Protein AF-A0A821QHQ9-F1 (afdb_monomer_lite)

Secondary structure (DSSP, 8-state):
----SHHHHHHHHHHHHHHHHHHHTT-HHHHHHHHHHHHHHHHHH-SS--HHHHHHHHHHHHHHHHTT-HHHHHHHHHHHHHT-SSSS-HHHHHHHHHHHHHHHHTT-HHHHHHHHHHT-

Structure (mmCIF, N/CA/C/O backbone):
data_AF-A0A821QHQ9-F1
#
_entry.id   AF-A0A821QHQ9-F1
#
loop_
_atom_site.group_PDB
_atom_site.id
_atom_site.type_symbol
_atom_site.label_atom_id
_atom_site.label_alt_id
_atom_site.label_comp_id
_atom_site.label_asym_id
_atom_site.label_entity_id
_atom_site.label_seq_id
_atom_site.pdbx_PDB_ins_code
_atom_site.Cartn_x
_atom_site.Cartn_y
_atom_site.Cartn_z
_atom_site.occupancy
_atom_site.B_iso_or_equiv
_atom_site.auth_seq_id
_atom_site.auth_comp_id
_atom_site.auth_asym_id
_atom_site.auth_atom_id
_atom_site.pdbx_PDB_model_num
ATOM 1 N N . MET A 1 1 ? 29.972 -4.777 -22.520 1.00 44.91 1 MET A N 1
ATOM 2 C CA . MET A 1 1 ? 28.832 -5.684 -22.772 1.00 44.91 1 MET A CA 1
ATOM 3 C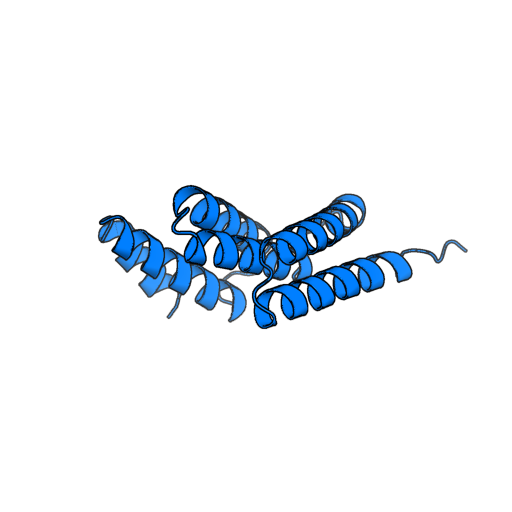 C . MET A 1 1 ? 28.404 -6.272 -21.444 1.00 44.91 1 MET A C 1
ATOM 5 O O . MET A 1 1 ? 29.236 -6.928 -20.844 1.00 44.91 1 MET A O 1
ATOM 9 N N . LEU A 1 2 ? 27.182 -5.968 -20.994 1.00 45.00 2 LEU A N 1
ATOM 10 C CA . LEU A 1 2 ? 26.355 -6.719 -20.030 1.00 45.00 2 LEU A CA 1
ATOM 11 C C . LEU A 1 2 ? 25.004 -5.975 -19.945 1.00 45.00 2 LEU A C 1
ATOM 13 O O . LEU A 1 2 ? 24.697 -5.277 -18.986 1.00 45.00 2 LEU A O 1
ATOM 17 N N . THR A 1 3 ? 24.232 -6.018 -21.028 1.00 43.66 3 THR A N 1
ATOM 18 C CA . THR A 1 3 ? 22.846 -5.537 -21.051 1.00 43.66 3 THR A CA 1
ATOM 19 C C . THR A 1 3 ? 21.933 -6.720 -20.779 1.00 43.66 3 THR A C 1
ATOM 21 O O . THR A 1 3 ? 21.680 -7.474 -21.707 1.00 43.66 3 THR A O 1
ATOM 24 N N . LEU A 1 4 ? 21.473 -6.876 -19.535 1.00 53.53 4 LEU A N 1
ATOM 25 C CA . LEU A 1 4 ? 20.199 -7.522 -19.177 1.00 53.53 4 LEU A CA 1
ATOM 26 C C . LEU A 1 4 ? 19.761 -7.102 -17.750 1.00 53.53 4 LEU A C 1
ATOM 28 O O . LEU A 1 4 ? 20.077 -7.787 -16.782 1.00 53.53 4 LEU A O 1
ATOM 32 N N . PRO A 1 5 ? 19.098 -5.933 -17.598 1.00 53.78 5 PRO A N 1
ATOM 33 C CA . PRO A 1 5 ? 18.251 -5.664 -16.420 1.00 53.78 5 PRO A CA 1
ATOM 34 C C . PRO A 1 5 ? 16.828 -5.147 -16.743 1.00 53.78 5 PRO A C 1
ATOM 36 O O . PRO A 1 5 ? 16.015 -5.004 -15.837 1.00 53.78 5 PRO A O 1
ATOM 39 N N . LYS A 1 6 ? 16.499 -4.819 -18.003 1.00 51.97 6 LYS A N 1
ATOM 40 C CA . LYS A 1 6 ? 15.223 -4.150 -18.348 1.00 51.97 6 LYS A CA 1
ATOM 41 C C . LYS A 1 6 ? 14.012 -5.089 -18.356 1.00 51.97 6 LYS A C 1
ATOM 43 O O . LYS A 1 6 ? 12.963 -4.716 -17.837 1.00 51.97 6 LYS A O 1
ATOM 48 N N . ASP A 1 7 ? 14.184 -6.314 -18.850 1.00 60.09 7 ASP A N 1
ATOM 49 C CA . ASP A 1 7 ? 13.077 -7.261 -19.059 1.00 60.09 7 ASP A CA 1
ATOM 50 C C . ASP A 1 7 ? 12.383 -7.667 -17.752 1.00 60.09 7 ASP A C 1
ATOM 52 O O . ASP A 1 7 ? 11.186 -7.945 -17.721 1.00 60.09 7 ASP A O 1
ATOM 56 N N . HIS A 1 8 ? 13.112 -7.643 -16.636 1.00 74.75 8 HIS A N 1
ATOM 57 C CA . HIS A 1 8 ? 12.565 -8.011 -15.338 1.00 74.75 8 HIS A CA 1
ATOM 58 C C . HIS A 1 8 ? 11.767 -6.879 -14.676 1.00 74.75 8 HIS A C 1
ATOM 60 O O . HIS A 1 8 ? 10.731 -7.146 -14.071 1.00 74.75 8 HIS A O 1
ATOM 66 N N . ILE A 1 9 ? 12.164 -5.611 -14.829 1.00 84.44 9 ILE A N 1
ATOM 67 C CA . ILE A 1 9 ? 11.346 -4.492 -14.329 1.00 84.44 9 ILE A CA 1
ATOM 68 C C . ILE A 1 9 ? 10.045 -4.374 -15.121 1.00 84.44 9 ILE A C 1
ATOM 70 O O . ILE A 1 9 ? 8.989 -4.124 -14.538 1.00 84.44 9 ILE A O 1
ATOM 74 N N . ASP A 1 10 ? 10.088 -4.603 -16.431 1.00 88.38 10 ASP A N 1
ATOM 75 C CA . ASP A 1 10 ? 8.873 -4.633 -17.244 1.00 88.38 10 ASP A CA 1
ATOM 76 C C . ASP A 1 10 ? 7.989 -5.848 -16.904 1.00 88.38 10 ASP A C 1
ATOM 78 O O . ASP A 1 10 ? 6.760 -5.725 -16.868 1.00 88.38 10 ASP A O 1
ATOM 82 N N . LEU A 1 11 ? 8.582 -6.980 -16.505 1.00 90.19 11 LEU A N 1
ATOM 83 C CA . LEU A 1 11 ? 7.843 -8.103 -15.921 1.00 90.19 11 LEU A CA 1
ATOM 84 C C . LEU A 1 11 ? 7.171 -7.727 -14.587 1.00 90.19 11 LEU A C 1
ATOM 86 O O . LEU A 1 11 ? 5.999 -8.044 -14.388 1.00 90.19 11 LEU A O 1
ATOM 90 N N . ALA A 1 12 ? 7.852 -7.002 -13.695 1.00 92.06 12 ALA A N 1
ATOM 91 C CA . ALA A 1 12 ? 7.250 -6.525 -12.448 1.00 92.06 12 ALA A CA 1
ATOM 92 C C . ALA A 1 12 ? 6.082 -5.558 -12.697 1.00 92.06 12 ALA A C 1
ATOM 94 O O . ALA A 1 12 ? 5.030 -5.678 -12.065 1.00 92.06 12 ALA A O 1
ATOM 95 N N . LYS A 1 13 ? 6.221 -4.636 -13.661 1.00 92.94 13 LYS A N 1
ATOM 96 C CA . LYS A 1 13 ? 5.115 -3.764 -14.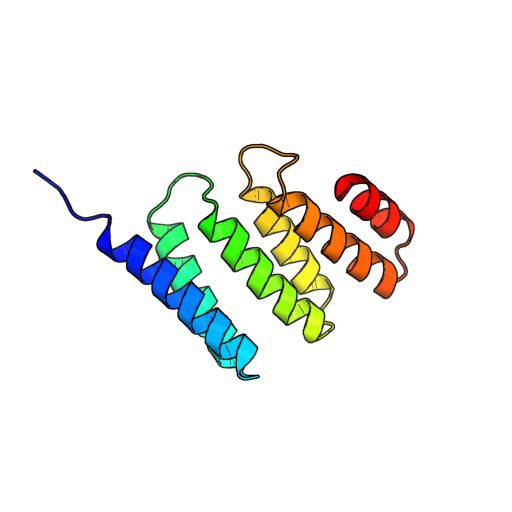096 1.00 92.94 13 LYS A CA 1
ATOM 97 C C . LYS A 1 13 ? 3.946 -4.575 -14.649 1.00 92.94 13 LYS A C 1
ATOM 99 O O . LYS A 1 13 ? 2.798 -4.251 -14.359 1.00 92.94 13 LYS A O 1
ATOM 104 N N . THR A 1 14 ? 4.237 -5.633 -15.404 1.00 95.19 14 THR A N 1
ATOM 105 C CA . THR A 1 14 ? 3.220 -6.538 -15.952 1.00 95.19 14 THR A CA 1
ATOM 106 C C . THR A 1 14 ? 2.458 -7.238 -14.831 1.00 95.19 14 THR A C 1
ATOM 108 O O . THR A 1 14 ? 1.230 -7.206 -14.823 1.00 95.19 14 THR A O 1
ATOM 111 N N . TYR A 1 15 ? 3.153 -7.786 -13.832 1.00 96.69 15 TYR A N 1
ATOM 112 C CA . TYR A 1 15 ? 2.503 -8.372 -12.658 1.00 96.69 15 TYR A CA 1
ATOM 113 C C . TYR A 1 15 ? 1.674 -7.352 -11.870 1.00 96.69 15 TYR A C 1
ATOM 115 O O . TYR A 1 15 ? 0.542 -7.657 -11.500 1.00 96.69 15 TYR A O 1
ATOM 123 N N . ASN A 1 16 ? 2.178 -6.130 -11.672 1.00 95.81 16 ASN A N 1
ATOM 124 C CA . ASN A 1 16 ? 1.413 -5.054 -11.037 1.00 95.81 16 ASN A CA 1
ATOM 125 C C . ASN A 1 16 ? 0.126 -4.723 -11.818 1.00 95.81 16 ASN A C 1
ATOM 127 O O . ASN A 1 16 ? -0.934 -4.582 -11.215 1.00 95.81 16 ASN A O 1
ATOM 131 N N . ALA A 1 17 ? 0.196 -4.640 -13.150 1.00 97.38 17 ALA A N 1
ATOM 132 C CA . ALA A 1 17 ? -0.973 -4.380 -13.990 1.00 97.38 17 ALA A CA 1
ATOM 133 C C . ALA A 1 17 ? -1.992 -5.533 -13.941 1.00 97.38 17 ALA A C 1
ATOM 135 O O . ALA A 1 17 ? -3.188 -5.294 -13.788 1.00 97.38 17 ALA A O 1
ATOM 136 N N . ILE A 1 18 ? -1.524 -6.785 -14.002 1.00 97.88 18 ILE A N 1
ATOM 137 C CA . ILE A 1 18 ? -2.371 -7.979 -13.848 1.00 97.88 18 ILE A CA 1
ATOM 138 C C . ILE A 1 18 ? -3.060 -7.980 -12.479 1.00 97.88 18 ILE A C 1
ATOM 140 O O . ILE A 1 18 ? -4.248 -8.285 -12.386 1.00 97.88 18 ILE A O 1
ATOM 144 N N . ALA A 1 19 ? -2.337 -7.624 -11.417 1.00 97.62 19 ALA A N 1
ATOM 145 C CA . ALA A 1 19 ? -2.895 -7.537 -10.076 1.00 97.62 19 ALA A CA 1
ATOM 146 C C . ALA A 1 19 ? -4.019 -6.494 -9.986 1.00 97.62 19 ALA A C 1
ATOM 148 O O . ALA A 1 19 ? -5.074 -6.798 -9.436 1.00 97.62 19 ALA A O 1
ATOM 149 N N . THR A 1 20 ? -3.837 -5.312 -10.586 1.00 96.31 20 THR A N 1
ATOM 150 C CA . THR A 1 20 ? -4.889 -4.285 -10.662 1.00 96.31 20 THR A CA 1
ATOM 151 C C . THR A 1 20 ? -6.128 -4.797 -11.400 1.00 96.31 20 THR A C 1
ATOM 153 O O . THR A 1 20 ? -7.232 -4.658 -10.889 1.00 96.31 20 THR A O 1
ATOM 156 N N . ILE A 1 21 ? -5.963 -5.502 -12.524 1.00 98.00 21 ILE A N 1
ATOM 157 C CA . ILE A 1 21 ? -7.092 -6.127 -13.240 1.00 98.00 21 ILE A CA 1
ATOM 158 C C . ILE A 1 21 ? -7.812 -7.162 -12.355 1.00 98.00 21 ILE A C 1
ATOM 160 O O . ILE A 1 21 ? -9.039 -7.289 -12.395 1.00 98.00 21 ILE A O 1
ATOM 164 N N . TYR A 1 22 ? -7.075 -7.914 -11.532 1.00 98.31 22 TYR A N 1
ATOM 165 C CA . TYR A 1 22 ? -7.688 -8.828 -10.570 1.00 98.31 22 TYR A CA 1
ATOM 166 C C . TYR A 1 22 ? -8.471 -8.103 -9.472 1.00 98.31 22 TYR A C 1
ATOM 168 O O . TYR A 1 22 ? -9.517 -8.608 -9.073 1.00 98.31 22 TYR A O 1
ATOM 176 N N . ILE A 1 23 ? -8.032 -6.926 -9.021 1.00 95.81 23 ILE A N 1
ATOM 177 C CA . ILE A 1 23 ? -8.829 -6.078 -8.119 1.00 95.81 23 ILE A CA 1
ATOM 178 C C . ILE A 1 23 ? -10.120 -5.629 -8.792 1.00 95.81 23 ILE A C 1
ATOM 180 O O . ILE A 1 23 ? -11.195 -5.865 -8.241 1.00 95.81 23 ILE A O 1
ATOM 184 N N . ASP A 1 24 ? -10.028 -5.087 -10.004 1.00 95.19 24 ASP A N 1
ATOM 185 C CA . ASP A 1 24 ? -11.186 -4.576 -10.747 1.00 95.19 24 ASP A CA 1
ATOM 186 C C . ASP A 1 24 ? -12.214 -5.678 -11.064 1.00 95.19 24 ASP A C 1
ATOM 188 O O . ASP A 1 24 ? -13.408 -5.416 -11.201 1.00 95.19 24 ASP A O 1
ATOM 192 N N . SER A 1 25 ? -11.765 -6.935 -11.140 1.00 96.25 25 SER A N 1
ATOM 193 C CA . SER A 1 25 ? -12.614 -8.120 -11.332 1.00 96.25 25 SER A CA 1
ATOM 19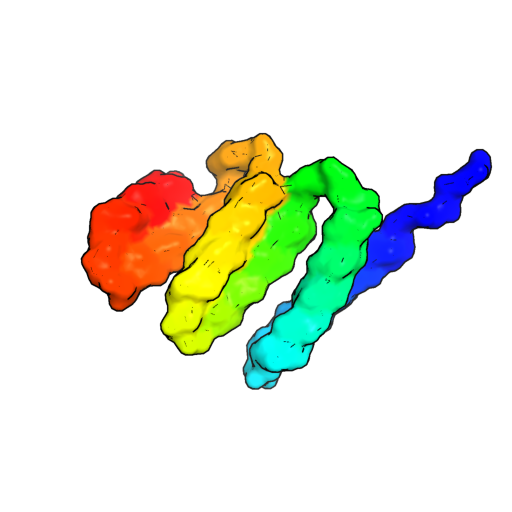4 C C . SER A 1 25 ? -13.042 -8.814 -10.031 1.00 96.25 25 SER A C 1
ATOM 196 O O . SER A 1 25 ? -13.631 -9.896 -10.079 1.00 96.25 25 SER A O 1
ATOM 198 N N . GLY A 1 26 ? -12.773 -8.218 -8.865 1.00 95.06 26 GLY A N 1
ATOM 199 C CA . GLY A 1 26 ? -13.220 -8.731 -7.567 1.00 95.06 26 GLY A CA 1
ATOM 200 C C . GLY A 1 26 ? -12.454 -9.960 -7.069 1.00 95.06 26 GLY A C 1
ATOM 201 O O . GLY A 1 26 ? -12.999 -10.764 -6.312 1.00 95.06 26 GLY A O 1
ATOM 202 N N . ASN A 1 27 ? -11.195 -10.135 -7.481 1.00 97.31 27 ASN A N 1
ATOM 203 C CA . ASN A 1 27 ? -10.330 -11.244 -7.076 1.00 97.31 27 ASN A CA 1
ATOM 204 C C . ASN A 1 27 ? -9.089 -10.770 -6.283 1.00 97.31 27 ASN A C 1
ATOM 206 O O . ASN A 1 27 ? -7.958 -10.832 -6.780 1.00 97.31 27 ASN A O 1
ATOM 210 N N . PRO A 1 28 ? -9.263 -10.333 -5.020 1.00 95.25 28 PRO A N 1
ATOM 211 C CA . PRO A 1 28 ? -8.173 -9.794 -4.203 1.00 95.25 28 PRO A CA 1
ATOM 212 C C . PRO A 1 28 ? -7.087 -10.824 -3.863 1.00 95.25 28 PRO A C 1
ATOM 214 O O . PRO A 1 28 ? -5.935 -10.449 -3.649 1.00 95.25 28 PRO A O 1
ATOM 217 N N . VAL A 1 29 ? -7.417 -12.121 -3.851 1.00 96.75 29 VAL A N 1
ATOM 218 C CA . VAL A 1 29 ? -6.444 -13.200 -3.609 1.00 96.75 29 VAL A CA 1
ATOM 219 C C . VAL A 1 29 ? -5.432 -13.267 -4.751 1.00 96.75 29 VAL A C 1
ATOM 221 O O . VAL A 1 29 ? -4.232 -13.130 -4.515 1.00 96.75 29 VAL A O 1
ATOM 224 N N . LYS A 1 30 ? -5.903 -13.377 -6.001 1.00 97.56 30 LYS A N 1
ATOM 225 C CA . LYS A 1 30 ? -5.011 -13.379 -7.170 1.00 97.56 30 LYS A CA 1
ATOM 226 C C . LYS A 1 30 ? -4.276 -12.054 -7.335 1.00 97.56 30 LYS A C 1
ATOM 228 O O . LYS A 1 30 ? -3.134 -12.045 -7.793 1.00 97.56 30 LYS A O 1
ATOM 233 N N . ALA A 1 31 ? -4.898 -10.936 -6.961 1.00 97.69 31 ALA A N 1
ATOM 234 C CA . ALA A 1 31 ? -4.219 -9.648 -6.963 1.00 97.69 31 ALA A CA 1
ATOM 235 C C . ALA A 1 31 ? -3.006 -9.646 -6.020 1.00 97.69 31 ALA A C 1
ATOM 237 O O . ALA A 1 31 ? -1.908 -9.305 -6.456 1.00 97.69 31 ALA A O 1
ATOM 238 N N . LYS A 1 32 ? -3.170 -10.101 -4.768 1.00 97.06 32 LYS A N 1
ATOM 239 C CA . LYS A 1 32 ? -2.069 -10.215 -3.795 1.00 97.06 32 LYS A CA 1
ATOM 240 C C . LYS A 1 32 ? -0.928 -11.090 -4.313 1.00 97.06 32 LYS A C 1
ATOM 242 O O . LYS A 1 32 ? 0.210 -10.638 -4.290 1.00 97.06 32 LYS A O 1
ATOM 247 N N . GLU A 1 33 ? -1.225 -12.265 -4.870 1.00 97.12 33 GLU A N 1
ATOM 248 C CA . GLU A 1 33 ? -0.202 -13.156 -5.448 1.00 97.12 33 GLU A CA 1
ATOM 249 C C . GLU A 1 33 ? 0.622 -12.470 -6.553 1.00 97.12 33 GLU A C 1
ATOM 251 O O . GLU A 1 33 ? 1.836 -12.653 -6.652 1.00 97.12 33 GLU A O 1
ATOM 256 N N . ASN A 1 34 ? -0.026 -11.676 -7.411 1.00 97.88 34 ASN A N 1
ATOM 257 C CA . ASN A 1 34 ? 0.665 -10.958 -8.483 1.00 97.88 34 ASN A CA 1
ATOM 258 C C . ASN A 1 34 ? 1.442 -9.744 -7.951 1.00 97.88 34 ASN A C 1
ATOM 260 O O . ASN A 1 34 ? 2.562 -9.501 -8.401 1.00 97.88 34 ASN A O 1
ATOM 264 N N . TYR A 1 35 ? 0.914 -9.021 -6.961 1.00 97.62 35 TYR A N 1
ATOM 265 C CA . TYR A 1 35 ? 1.669 -7.966 -6.287 1.00 97.62 35 TYR A CA 1
ATOM 266 C C . TYR A 1 35 ? 2.903 -8.513 -5.553 1.00 97.62 35 TYR A C 1
ATOM 268 O O . TYR A 1 35 ? 3.959 -7.891 -5.620 1.00 97.62 35 TYR A O 1
ATOM 276 N N . GLU A 1 36 ? 2.819 -9.682 -4.915 1.00 95.38 36 GLU A N 1
ATOM 277 C CA . GLU A 1 36 ? 3.961 -10.340 -4.261 1.00 95.38 36 GLU A CA 1
ATOM 278 C C . GLU A 1 36 ? 5.061 -10.708 -5.263 1.00 95.38 36 GLU A C 1
ATOM 280 O O . GLU A 1 36 ? 6.227 -10.387 -5.031 1.00 95.38 36 GLU A O 1
ATOM 285 N N . LYS A 1 37 ? 4.697 -11.270 -6.425 1.00 94.25 37 LYS A N 1
ATOM 286 C CA . LYS A 1 37 ? 5.649 -11.520 -7.524 1.00 94.25 37 LYS A CA 1
ATOM 287 C C . LYS A 1 37 ? 6.309 -10.233 -8.017 1.00 94.25 37 LYS A C 1
ATOM 289 O O . LYS A 1 37 ? 7.513 -10.209 -8.265 1.00 94.25 37 LYS A O 1
ATOM 294 N N . ALA A 1 38 ? 5.537 -9.154 -8.159 1.00 93.88 38 ALA A N 1
ATOM 295 C CA . ALA A 1 38 ? 6.079 -7.856 -8.549 1.00 93.88 38 ALA A CA 1
ATOM 296 C C . ALA A 1 38 ? 7.055 -7.311 -7.489 1.00 93.88 38 ALA A C 1
ATOM 298 O O . ALA A 1 38 ? 8.138 -6.853 -7.850 1.00 93.88 38 ALA A O 1
ATOM 299 N N . LEU A 1 39 ? 6.710 -7.402 -6.197 1.00 93.19 39 LEU A N 1
ATOM 300 C CA . LEU A 1 39 ? 7.585 -6.990 -5.093 1.00 93.19 39 LEU A CA 1
ATOM 301 C C . LEU A 1 39 ? 8.901 -7.760 -5.093 1.00 93.19 39 LEU A C 1
ATOM 303 O O . LEU A 1 39 ? 9.954 -7.136 -5.000 1.00 93.19 39 LEU A O 1
ATOM 307 N N . GLU A 1 40 ? 8.847 -9.086 -5.213 1.00 91.56 40 GLU A N 1
ATOM 308 C CA . GLU A 1 40 ? 10.037 -9.939 -5.211 1.00 91.56 40 GLU A CA 1
ATOM 309 C C . GLU A 1 40 ? 11.029 -9.515 -6.300 1.00 91.56 40 GLU A C 1
ATOM 311 O O . GLU A 1 40 ? 12.221 -9.349 -6.037 1.00 91.56 40 GLU A O 1
ATOM 316 N N . ILE A 1 41 ? 10.535 -9.264 -7.515 1.00 89.25 41 ILE A N 1
ATOM 317 C CA . ILE A 1 41 ? 11.384 -8.835 -8.629 1.00 89.25 41 ILE A CA 1
ATOM 318 C C . ILE A 1 41 ? 12.021 -7.474 -8.341 1.00 89.25 41 ILE A C 1
ATOM 320 O O . ILE A 1 41 ? 13.224 -7.304 -8.543 1.00 89.25 41 ILE A O 1
ATOM 324 N N . VAL A 1 42 ? 11.232 -6.502 -7.879 1.00 89.38 42 VAL A N 1
ATOM 325 C CA . VAL A 1 42 ? 11.725 -5.133 -7.685 1.00 89.38 42 VAL A CA 1
ATOM 326 C C . VAL A 1 42 ? 12.721 -5.064 -6.526 1.00 89.38 42 VAL A C 1
ATOM 328 O O . VAL A 1 42 ? 13.778 -4.450 -6.679 1.00 89.38 42 VAL A O 1
ATOM 331 N N . LEU A 1 43 ? 12.441 -5.745 -5.409 1.00 88.38 43 LEU A N 1
ATOM 332 C CA . LEU A 1 43 ? 13.324 -5.791 -4.236 1.00 88.38 43 LEU A CA 1
ATOM 333 C C . LEU A 1 43 ? 14.669 -6.466 -4.533 1.00 88.38 43 LEU A C 1
ATOM 335 O O . LEU A 1 43 ? 15.692 -6.050 -3.996 1.00 88.38 43 LEU A O 1
ATOM 339 N N . ASN A 1 44 ? 14.690 -7.476 -5.406 1.00 85.00 44 ASN A N 1
ATOM 340 C CA . ASN A 1 44 ? 15.921 -8.186 -5.758 1.00 85.00 44 ASN A CA 1
ATOM 341 C C . ASN A 1 44 ? 16.824 -7.414 -6.735 1.00 85.00 44 ASN A C 1
ATOM 343 O O . ASN A 1 44 ? 17.987 -7.780 -6.904 1.00 85.00 44 ASN A O 1
ATOM 347 N N . GLN A 1 45 ? 16.308 -6.385 -7.412 1.00 78.38 45 GLN A N 1
ATOM 348 C CA . GLN A 1 45 ? 17.002 -5.765 -8.548 1.00 78.38 45 GLN A CA 1
ATOM 349 C C . GLN A 1 45 ? 17.291 -4.283 -8.381 1.00 78.38 45 GLN A C 1
ATOM 351 O O . GLN A 1 45 ? 18.234 -3.781 -8.999 1.00 78.38 45 GLN A O 1
ATOM 356 N N . ILE A 1 46 ? 16.505 -3.571 -7.575 1.00 69.00 46 ILE A N 1
ATOM 357 C CA . ILE A 1 46 ? 16.681 -2.135 -7.398 1.00 69.00 46 ILE A CA 1
ATOM 358 C C . ILE A 1 46 ? 17.243 -1.873 -5.996 1.00 69.00 46 ILE A C 1
ATOM 360 O O . ILE A 1 46 ? 16.511 -1.964 -5.017 1.00 69.00 46 ILE A O 1
ATOM 364 N N . PRO A 1 47 ? 18.532 -1.500 -5.867 1.00 63.84 47 PRO A N 1
ATOM 365 C CA . PRO A 1 47 ? 19.151 -1.227 -4.567 1.00 63.84 47 PRO A CA 1
ATOM 366 C C . PRO A 1 47 ? 18.728 0.126 -3.966 1.00 63.84 47 PRO A C 1
ATOM 368 O O . PRO A 1 47 ? 19.278 0.549 -2.952 1.00 63.84 47 PRO A O 1
ATOM 371 N N . ARG A 1 48 ? 17.812 0.852 -4.618 1.00 69.62 48 ARG A N 1
ATOM 372 C CA . ARG A 1 48 ? 17.335 2.181 -4.221 1.00 69.62 48 ARG A CA 1
ATOM 373 C C . ARG A 1 48 ? 15.814 2.215 -4.222 1.00 69.62 48 ARG A C 1
ATOM 375 O O . ARG A 1 48 ? 15.173 1.431 -4.919 1.00 69.62 48 ARG A O 1
ATOM 382 N N . LYS A 1 49 ? 15.273 3.169 -3.470 1.00 76.31 49 LYS A N 1
ATOM 383 C CA . LYS A 1 49 ? 13.849 3.489 -3.441 1.00 76.31 49 LYS A CA 1
ATOM 384 C C . LYS A 1 49 ? 13.303 3.664 -4.860 1.00 76.31 49 LYS A C 1
ATOM 386 O O . LYS A 1 49 ? 13.956 4.266 -5.715 1.00 76.31 49 LYS A O 1
ATOM 391 N N . HIS A 1 50 ? 12.121 3.117 -5.128 1.00 79.25 50 HIS A N 1
ATOM 392 C CA . HIS A 1 50 ? 11.548 3.125 -6.474 1.00 79.25 50 HIS A CA 1
ATOM 393 C C . HIS A 1 50 ? 10.031 3.308 -6.446 1.00 79.25 50 HIS A C 1
ATOM 395 O O . HIS A 1 50 ? 9.325 2.594 -5.739 1.00 79.25 50 HIS A O 1
ATOM 401 N N . LEU A 1 51 ? 9.505 4.186 -7.309 1.00 85.12 51 LEU A N 1
ATOM 402 C CA . LEU A 1 51 ? 8.069 4.515 -7.383 1.00 85.12 51 LEU A CA 1
ATOM 403 C C . LEU A 1 51 ? 7.158 3.292 -7.598 1.00 85.12 51 LEU A C 1
ATOM 405 O O . LEU A 1 51 ? 6.001 3.276 -7.174 1.00 85.12 51 LEU A O 1
ATOM 409 N N . LEU A 1 52 ? 7.677 2.247 -8.250 1.00 89.25 52 LEU A N 1
ATOM 410 C CA . LEU A 1 52 ? 6.957 0.980 -8.405 1.00 89.25 52 LEU A CA 1
ATOM 411 C C . LEU A 1 52 ? 6.724 0.276 -7.057 1.00 89.25 52 LEU A C 1
ATOM 413 O O . LEU A 1 52 ? 5.636 -0.250 -6.857 1.00 89.25 52 LEU A O 1
ATOM 417 N N . LEU A 1 53 ? 7.681 0.312 -6.117 1.00 91.75 53 LEU A N 1
ATOM 418 C CA . LEU A 1 53 ? 7.484 -0.241 -4.770 1.00 91.75 53 LEU A CA 1
ATOM 419 C C . LEU A 1 53 ? 6.412 0.542 -4.010 1.00 91.75 53 LEU A C 1
ATOM 421 O O . LEU A 1 53 ? 5.511 -0.074 -3.445 1.00 91.75 53 LEU A O 1
ATOM 425 N N . THR A 1 54 ? 6.445 1.880 -4.073 1.00 92.38 54 THR A N 1
ATOM 426 C CA . THR A 1 54 ? 5.388 2.737 -3.507 1.00 92.38 54 THR A CA 1
ATOM 427 C C . THR A 1 54 ? 4.012 2.329 -4.030 1.00 92.38 54 THR A C 1
ATOM 429 O O . THR A 1 54 ? 3.087 2.123 -3.247 1.00 92.38 54 THR A O 1
ATOM 432 N N . THR A 1 55 ? 3.888 2.149 -5.349 1.00 92.69 55 THR A N 1
ATOM 433 C CA . THR A 1 55 ? 2.624 1.770 -6.000 1.00 92.69 55 THR A CA 1
ATOM 434 C C . THR A 1 55 ? 2.142 0.395 -5.541 1.00 92.69 55 THR A C 1
ATOM 436 O O . THR A 1 55 ? 0.983 0.246 -5.156 1.00 92.69 55 THR A O 1
ATOM 439 N N . ILE A 1 56 ? 3.026 -0.607 -5.538 1.00 95.38 56 ILE A N 1
ATOM 440 C CA . ILE A 1 56 ? 2.652 -1.971 -5.157 1.00 95.38 56 ILE A CA 1
ATOM 441 C C . ILE A 1 56 ? 2.257 -2.033 -3.676 1.00 95.38 56 ILE A C 1
ATOM 443 O O . ILE A 1 56 ? 1.213 -2.597 -3.345 1.00 95.38 56 ILE A O 1
ATOM 447 N N . TYR A 1 57 ? 3.037 -1.423 -2.779 1.00 97.12 57 TYR A N 1
ATOM 448 C CA . TYR A 1 57 ? 2.707 -1.392 -1.354 1.00 97.12 57 TYR A CA 1
ATOM 449 C C . TYR A 1 57 ? 1.396 -0.655 -1.073 1.00 97.12 57 TYR A C 1
ATOM 451 O O . TYR A 1 57 ? 0.593 -1.149 -0.282 1.00 97.12 57 TYR A O 1
ATOM 459 N N . ASN A 1 58 ?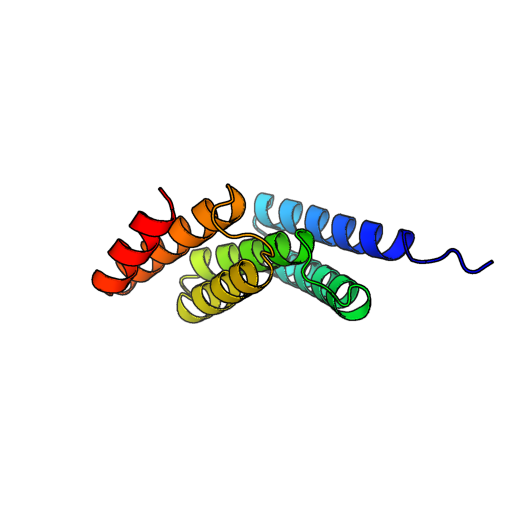 1.145 0.473 -1.745 1.00 96.25 58 ASN A N 1
ATOM 460 C CA . ASN A 1 58 ? -0.121 1.198 -1.643 1.00 96.25 58 ASN A CA 1
ATOM 461 C C . ASN A 1 58 ? -1.311 0.323 -2.067 1.00 96.25 58 ASN A C 1
ATOM 463 O O . ASN A 1 58 ? -2.317 0.258 -1.365 1.00 96.25 58 ASN A O 1
ATOM 467 N N . ASN A 1 59 ? -1.182 -0.412 -3.172 1.00 96.62 59 ASN A N 1
ATOM 468 C CA . ASN A 1 59 ? -2.259 -1.277 -3.647 1.00 96.62 59 ASN A CA 1
ATOM 469 C C . ASN A 1 59 ? -2.506 -2.462 -2.708 1.00 96.62 59 ASN A C 1
ATOM 471 O O . ASN A 1 59 ? -3.654 -2.761 -2.396 1.00 96.62 59 ASN A O 1
ATOM 475 N N . ILE A 1 60 ? -1.454 -3.100 -2.186 1.00 98.00 60 ILE A N 1
ATOM 476 C CA . ILE A 1 60 ? -1.605 -4.145 -1.162 1.00 98.00 60 ILE A CA 1
ATOM 477 C C . ILE A 1 60 ? -2.296 -3.582 0.091 1.00 98.00 60 ILE A C 1
ATOM 479 O O . ILE A 1 60 ? -3.153 -4.249 0.675 1.00 98.00 60 ILE A O 1
ATOM 483 N N . ALA A 1 61 ? -1.946 -2.359 0.501 1.00 98.06 61 ALA A N 1
ATOM 484 C CA . ALA A 1 61 ? -2.570 -1.693 1.637 1.00 98.06 61 ALA A CA 1
ATOM 485 C C . ALA A 1 61 ? -4.067 -1.432 1.410 1.00 98.06 61 ALA A C 1
ATOM 487 O O . ALA A 1 61 ? -4.852 -1.709 2.318 1.00 98.06 61 ALA A O 1
ATOM 488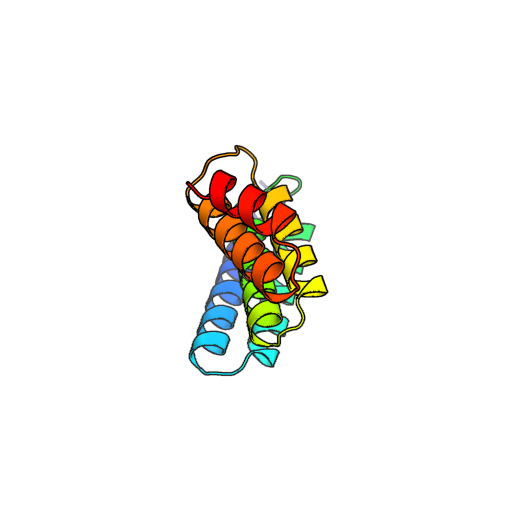 N N . ASN A 1 62 ? -4.465 -0.988 0.210 1.00 97.38 62 ASN A N 1
ATOM 489 C CA . ASN A 1 62 ? -5.875 -0.832 -0.173 1.00 97.38 62 ASN A CA 1
ATOM 490 C C . ASN A 1 62 ? -6.647 -2.148 0.005 1.00 97.38 62 ASN A C 1
ATOM 492 O O . ASN A 1 62 ? -7.701 -2.154 0.630 1.00 97.38 62 ASN A O 1
ATOM 496 N N . ILE A 1 63 ? -6.087 -3.285 -0.430 1.00 97.81 63 ILE A N 1
ATOM 497 C CA . ILE A 1 63 ? -6.762 -4.585 -0.262 1.00 97.81 63 ILE A CA 1
ATOM 498 C C . ILE A 1 63 ? -6.981 -4.905 1.220 1.00 97.81 63 ILE A C 1
ATOM 500 O O . ILE A 1 63 ? -8.050 -5.364 1.613 1.00 97.81 63 ILE A O 1
ATOM 504 N N . TYR A 1 64 ? -5.978 -4.668 2.069 1.00 98.38 64 TYR A N 1
ATOM 505 C CA . TYR A 1 64 ? -6.140 -4.888 3.508 1.00 98.38 64 TYR A CA 1
ATOM 506 C C . TYR A 1 64 ? -7.117 -3.902 4.153 1.00 98.38 64 TYR A C 1
ATOM 508 O O . TYR A 1 64 ? -7.793 -4.267 5.113 1.00 98.38 64 TYR A O 1
ATOM 516 N N . MET A 1 65 ? -7.202 -2.675 3.638 1.00 97.12 65 MET A N 1
ATOM 517 C CA . MET A 1 65 ? -8.179 -1.684 4.076 1.00 97.12 65 MET A CA 1
ATOM 518 C C . MET A 1 65 ? -9.606 -2.142 3.750 1.00 97.12 65 MET A C 1
ATOM 520 O O . MET A 1 65 ? -10.459 -2.095 4.637 1.00 97.12 65 MET A O 1
ATOM 524 N N . ASP A 1 66 ? -9.838 -2.656 2.541 1.00 95.88 66 ASP A N 1
ATOM 525 C CA . ASP A 1 66 ? -11.133 -3.200 2.105 1.00 95.88 66 ASP A CA 1
ATOM 526 C C . ASP A 1 66 ? -11.531 -4.461 2.890 1.00 95.88 66 ASP A C 1
ATOM 528 O O . ASP A 1 66 ? -12.705 -4.681 3.183 1.00 95.88 66 ASP A O 1
ATOM 532 N N . GLU A 1 67 ? -10.551 -5.265 3.310 1.00 96.69 67 GLU A N 1
ATOM 533 C CA . GLU A 1 67 ? -10.745 -6.413 4.208 1.00 96.69 67 GLU A CA 1
ATOM 534 C C . GLU A 1 67 ? -10.929 -6.015 5.689 1.00 96.69 67 GLU A C 1
ATOM 536 O O . GLU A 1 67 ? -11.002 -6.894 6.551 1.00 96.69 67 GLU A O 1
ATOM 541 N N . CYS A 1 68 ? -10.962 -4.717 6.018 1.00 97.12 68 CYS A N 1
ATOM 542 C CA . CYS A 1 68 ? -10.982 -4.190 7.391 1.00 97.12 68 CYS A CA 1
ATOM 543 C C . CYS A 1 68 ? -9.800 -4.663 8.267 1.00 97.12 68 CYS A C 1
ATOM 545 O O . CYS A 1 68 ? -9.863 -4.608 9.495 1.00 97.12 68 CYS A O 1
ATOM 547 N N . ARG A 1 69 ? -8.698 -5.114 7.656 1.00 98.44 69 ARG A N 1
ATOM 548 C CA . ARG A 1 69 ? -7.460 -5.535 8.334 1.00 98.44 69 ARG A CA 1
ATOM 549 C C . ARG A 1 69 ? -6.538 -4.332 8.503 1.00 98.44 69 ARG A C 1
ATOM 551 O O . ARG A 1 69 ? -5.466 -4.244 7.895 1.00 98.44 69 ARG A O 1
ATOM 558 N N . TYR A 1 70 ? -6.993 -3.386 9.315 1.00 98.06 70 TYR A N 1
ATOM 559 C CA . TYR A 1 70 ? -6.418 -2.049 9.430 1.00 98.06 70 TYR A CA 1
ATOM 560 C C . TYR A 1 70 ? -4.945 -2.037 9.848 1.00 98.06 70 TYR A C 1
ATOM 562 O O . TYR A 1 70 ? -4.171 -1.249 9.306 1.00 98.06 70 TYR A O 1
ATOM 570 N N . GLU A 1 71 ? -4.506 -2.938 10.726 1.00 98.00 71 GLU A N 1
ATOM 571 C CA . GLU A 1 71 ? -3.107 -3.003 11.169 1.00 98.00 71 GLU A CA 1
ATOM 572 C C . GLU A 1 71 ? -2.162 -3.355 10.012 1.00 98.00 71 GLU A C 1
ATOM 574 O O . GLU A 1 71 ? -1.061 -2.806 9.897 1.00 98.00 71 GLU A O 1
ATOM 579 N N . LEU A 1 72 ? -2.595 -4.253 9.123 1.00 98.25 72 LEU A N 1
ATOM 580 C CA . LEU A 1 72 ? -1.824 -4.615 7.936 1.00 98.25 72 LEU A CA 1
ATOM 581 C C . LEU A 1 72 ? -1.864 -3.514 6.886 1.00 98.25 72 LEU A C 1
ATOM 583 O O . LEU A 1 72 ? -0.822 -3.209 6.309 1.00 98.25 72 LEU A O 1
ATOM 587 N N . ALA A 1 73 ? -3.022 -2.889 6.678 1.00 98.44 73 ALA A N 1
ATOM 588 C CA . ALA A 1 73 ? -3.134 -1.747 5.782 1.00 98.44 73 ALA A CA 1
ATOM 589 C C . ALA A 1 73 ? -2.180 -0.616 6.208 1.00 98.44 73 ALA A C 1
ATOM 591 O O . ALA A 1 73 ? -1.359 -0.178 5.405 1.00 98.44 73 ALA A O 1
ATOM 592 N N . ILE A 1 74 ? -2.178 -0.234 7.494 1.00 98.50 74 ILE A N 1
ATOM 593 C CA . ILE A 1 74 ? -1.243 0.763 8.049 1.00 98.50 74 ILE A CA 1
ATOM 594 C C . ILE A 1 74 ? 0.211 0.352 7.804 1.00 98.50 74 ILE A C 1
ATOM 596 O O . ILE A 1 74 ? 1.019 1.173 7.366 1.00 98.50 74 ILE A O 1
ATOM 600 N N . LYS A 1 75 ? 0.564 -0.914 8.070 1.00 98.38 75 LYS A N 1
ATOM 601 C CA . LYS A 1 75 ? 1.927 -1.423 7.851 1.00 98.38 75 LYS A CA 1
ATOM 602 C C . LYS A 1 75 ? 2.372 -1.243 6.397 1.00 98.38 75 LYS A C 1
ATOM 604 O O . LYS A 1 75 ? 3.501 -0.815 6.161 1.00 98.38 75 LYS A O 1
ATOM 609 N N . TYR A 1 76 ? 1.514 -1.573 5.436 1.00 98.19 76 TYR A N 1
ATOM 610 C CA . TYR A 1 76 ? 1.843 -1.467 4.015 1.00 98.19 76 TYR A CA 1
ATOM 611 C C . TYR A 1 76 ? 1.831 -0.021 3.505 1.00 98.19 76 TYR A C 1
ATOM 613 O O . TYR A 1 76 ? 2.726 0.340 2.746 1.00 98.19 76 TYR A O 1
ATOM 621 N N . TYR A 1 77 ? 0.930 0.839 3.983 1.00 97.94 77 TYR A N 1
ATOM 622 C CA . TYR A 1 77 ? 0.987 2.273 3.679 1.00 97.94 77 TYR A CA 1
ATOM 623 C C . TYR A 1 77 ? 2.275 2.925 4.185 1.00 97.94 77 TYR A C 1
ATOM 625 O O . TYR A 1 77 ? 2.904 3.686 3.455 1.00 97.94 77 TYR A O 1
ATOM 633 N N . LYS A 1 78 ? 2.725 2.587 5.400 1.00 96.81 78 LYS A N 1
ATOM 634 C CA . LYS A 1 78 ? 4.009 3.085 5.920 1.00 96.81 78 LYS A CA 1
ATOM 635 C C . LYS A 1 78 ? 5.187 2.621 5.062 1.00 96.81 78 LYS A C 1
ATOM 637 O O . LYS A 1 78 ? 6.019 3.443 4.706 1.00 96.81 78 LYS A O 1
ATOM 642 N N . ARG A 1 79 ? 5.195 1.354 4.626 1.00 95.31 79 ARG A N 1
ATOM 643 C CA . ARG A 1 79 ? 6.190 0.867 3.652 1.00 95.31 79 ARG A CA 1
ATOM 644 C C . ARG A 1 79 ? 6.137 1.635 2.334 1.00 95.31 79 ARG A C 1
ATOM 646 O O . ARG A 1 79 ? 7.181 1.942 1.785 1.00 95.31 79 ARG A O 1
ATOM 653 N N . ALA A 1 80 ? 4.950 1.974 1.831 1.00 94.81 80 ALA A N 1
ATOM 654 C CA . ALA A 1 80 ? 4.826 2.772 0.613 1.00 94.81 80 ALA A CA 1
ATOM 655 C C . ALA A 1 80 ? 5.456 4.169 0.774 1.00 94.81 80 ALA A C 1
ATOM 657 O O . ALA A 1 80 ? 6.179 4.608 -0.121 1.00 94.81 80 ALA A O 1
ATOM 658 N N . LEU A 1 81 ? 5.234 4.830 1.918 1.00 93.88 81 LEU A N 1
ATOM 659 C CA . LEU A 1 81 ? 5.861 6.116 2.255 1.00 93.88 81 LEU A CA 1
ATOM 660 C C . LEU A 1 81 ? 7.385 6.003 2.388 1.00 93.88 81 LEU A C 1
ATOM 662 O O . LEU A 1 81 ? 8.105 6.890 1.931 1.00 93.88 81 LEU A O 1
ATOM 666 N N . ASP A 1 82 ? 7.886 4.906 2.958 1.00 92.25 82 ASP A N 1
ATOM 667 C CA . ASP A 1 82 ? 9.325 4.663 3.093 1.00 92.25 82 ASP A CA 1
ATOM 668 C C . ASP A 1 82 ? 10.027 4.541 1.733 1.00 92.25 82 ASP A C 1
ATOM 670 O O . ASP A 1 82 ? 11.219 4.815 1.648 1.00 92.25 82 ASP A O 1
ATOM 674 N N . GLU A 1 83 ? 9.310 4.215 0.658 1.00 90.69 83 GLU A N 1
ATOM 675 C CA . GLU A 1 83 ? 9.846 4.124 -0.709 1.00 90.69 83 GLU A CA 1
ATOM 676 C C . GLU A 1 83 ? 9.836 5.459 -1.468 1.00 90.69 83 GLU A C 1
ATOM 678 O O . GLU A 1 83 ? 10.310 5.543 -2.600 1.00 90.69 83 GLU A O 1
ATOM 683 N N . ILE A 1 84 ? 9.337 6.533 -0.855 1.00 87.50 84 ILE A N 1
ATOM 684 C CA . ILE A 1 84 ? 9.341 7.865 -1.458 1.00 87.50 84 ILE A CA 1
ATOM 685 C C . ILE A 1 84 ? 10.685 8.547 -1.152 1.00 87.50 84 ILE A C 1
ATOM 687 O O . ILE A 1 84 ? 11.123 8.645 -0.001 1.00 87.50 84 ILE A O 1
ATOM 691 N N . GLU A 1 85 ? 11.392 8.978 -2.202 1.00 81.00 85 GLU A N 1
ATOM 692 C CA . GLU A 1 85 ? 12.684 9.674 -2.075 1.00 81.00 85 GLU A CA 1
ATOM 693 C C . GLU A 1 85 ? 12.521 11.144 -1.682 1.00 81.00 85 GLU A C 1
ATOM 695 O O . GLU A 1 85 ? 13.355 11.687 -0.963 1.00 81.00 85 GLU A O 1
ATOM 700 N N . SER A 1 86 ? 11.452 11.791 -2.150 1.00 79.56 86 SER A N 1
ATOM 701 C CA . SER A 1 86 ? 11.157 13.200 -1.887 1.00 79.56 86 SER A CA 1
ATOM 702 C C . SER A 1 86 ? 9.727 13.333 -1.364 1.00 79.56 86 SER A C 1
ATOM 704 O O . SER A 1 86 ? 8.809 12.993 -2.105 1.00 79.56 86 SER A O 1
ATOM 706 N N . PRO A 1 87 ? 9.521 13.780 -0.115 1.00 74.62 87 PRO A N 1
ATOM 707 C CA . PRO A 1 87 ? 8.184 13.956 0.450 1.00 74.62 87 PRO A CA 1
ATOM 708 C C . PRO A 1 87 ? 7.422 15.117 -0.216 1.00 74.62 87 PRO A C 1
ATOM 710 O O . PRO A 1 87 ? 8.036 16.000 -0.820 1.00 74.62 87 PRO A O 1
ATOM 713 N N . ASN A 1 88 ? 6.101 15.151 -0.018 1.00 72.88 88 ASN A N 1
ATOM 714 C CA . ASN A 1 88 ? 5.135 16.117 -0.567 1.00 72.88 88 ASN A CA 1
ATOM 715 C C . ASN A 1 88 ? 4.861 15.929 -2.070 1.00 72.88 88 ASN A C 1
ATOM 717 O O . ASN A 1 88 ? 4.802 16.880 -2.852 1.00 72.88 88 ASN A O 1
ATOM 721 N N . THR A 1 89 ? 4.717 14.676 -2.481 1.00 77.31 89 THR A N 1
ATOM 722 C CA . THR A 1 89 ? 4.299 14.264 -3.821 1.00 77.31 89 THR A CA 1
ATOM 723 C C . THR A 1 89 ? 2.816 13.906 -3.830 1.00 77.31 89 THR A C 1
ATOM 725 O O . THR A 1 89 ? 2.257 13.453 -2.842 1.00 77.31 89 THR A O 1
ATOM 728 N N . MET A 1 90 ? 2.159 13.989 -4.986 1.00 77.44 90 MET A N 1
ATOM 729 C CA . MET A 1 90 ? 0.764 13.536 -5.104 1.00 77.44 90 MET A CA 1
ATOM 730 C C . MET A 1 90 ? 0.56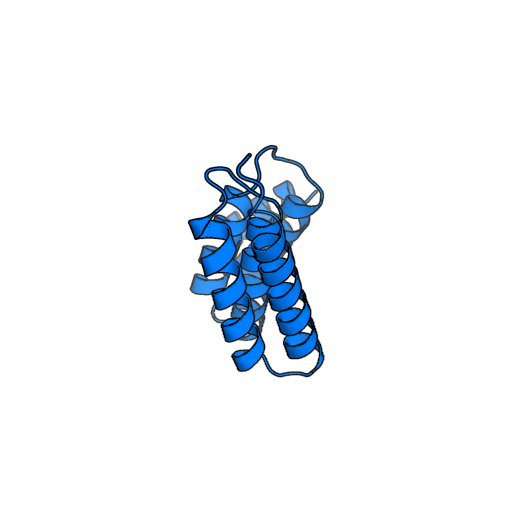2 12.075 -4.642 1.00 77.44 90 MET A C 1
ATOM 732 O O . MET A 1 90 ? -0.510 11.724 -4.159 1.00 77.44 90 MET A O 1
ATOM 736 N N . SER A 1 91 ? 1.601 11.236 -4.734 1.00 77.25 91 SER A N 1
ATOM 737 C CA . SER A 1 91 ? 1.576 9.850 -4.261 1.00 77.25 91 SER A CA 1
ATOM 738 C C . SER A 1 91 ? 1.541 9.721 -2.733 1.00 77.25 91 SER A C 1
ATOM 740 O O . SER A 1 91 ? 0.804 8.875 -2.229 1.00 77.25 91 SER A O 1
ATOM 742 N N . ASP A 1 92 ? 2.296 10.533 -1.980 1.00 87.50 92 ASP A N 1
ATOM 743 C CA . ASP A 1 92 ? 2.223 10.489 -0.509 1.00 87.50 92 ASP A CA 1
ATOM 744 C C . ASP A 1 92 ? 0.928 11.095 0.028 1.00 87.50 92 ASP A C 1
ATOM 746 O O . ASP A 1 92 ? 0.376 10.552 0.984 1.00 87.50 92 ASP A O 1
ATOM 750 N N . ALA A 1 93 ? 0.386 12.128 -0.622 1.00 92.50 93 ALA A N 1
ATOM 751 C CA . ALA A 1 93 ? -0.889 12.719 -0.232 1.00 92.50 93 ALA A CA 1
ATOM 752 C C . ALA A 1 93 ? -2.031 11.685 -0.217 1.00 92.50 93 ALA A C 1
ATOM 754 O O . ALA A 1 93 ? -2.796 11.611 0.747 1.00 92.50 93 ALA A O 1
ATOM 755 N N . VAL A 1 94 ? -2.102 10.822 -1.238 1.00 94.06 94 VAL A N 1
ATOM 756 C CA . VAL A 1 94 ? -3.083 9.723 -1.299 1.00 94.06 94 VAL A CA 1
ATOM 757 C C . VAL A 1 94 ? -2.879 8.731 -0.151 1.00 94.06 94 VAL A C 1
ATOM 759 O O . VAL A 1 94 ? -3.842 8.360 0.522 1.00 94.06 94 VAL A O 1
ATOM 762 N N . ILE A 1 95 ? -1.631 8.333 0.117 1.00 96.44 95 ILE A N 1
ATOM 763 C CA . ILE A 1 95 ? -1.319 7.388 1.197 1.00 96.44 95 ILE A CA 1
ATOM 764 C C . ILE A 1 95 ? -1.691 7.978 2.565 1.00 96.44 95 ILE A C 1
ATOM 766 O O . ILE A 1 95 ? -2.304 7.296 3.389 1.00 96.44 95 ILE A O 1
ATOM 770 N N . TYR A 1 96 ? -1.371 9.251 2.806 1.00 97.31 96 TYR A N 1
ATOM 771 C CA . TYR A 1 96 ? -1.738 9.945 4.038 1.00 97.31 96 TYR A CA 1
ATOM 772 C C . TYR A 1 96 ? -3.252 10.078 4.197 1.00 97.31 96 TYR A C 1
ATOM 774 O O . TYR A 1 96 ? -3.765 9.865 5.294 1.00 97.31 96 TYR A O 1
ATOM 782 N N . ASN A 1 97 ? -3.991 10.344 3.120 1.00 97.31 97 ASN A N 1
ATOM 783 C CA . ASN A 1 97 ? -5.449 10.373 3.186 1.00 97.31 97 ASN A CA 1
ATOM 784 C C . ASN A 1 97 ? -6.022 9.012 3.621 1.00 97.31 97 ASN A C 1
ATOM 786 O O . ASN A 1 97 ? -6.873 8.953 4.511 1.00 97.31 97 ASN A O 1
ATOM 790 N N . ASN A 1 98 ? -5.514 7.916 3.051 1.00 97.94 98 ASN A N 1
ATOM 791 C CA . ASN A 1 98 ? -5.976 6.571 3.390 1.00 97.94 98 ASN A CA 1
ATOM 792 C C . ASN A 1 98 ? -5.596 6.170 4.823 1.00 97.94 98 ASN A C 1
ATOM 794 O O . ASN A 1 98 ? -6.405 5.569 5.531 1.00 97.94 98 ASN A O 1
ATOM 798 N N . LEU A 1 99 ? -4.399 6.545 5.286 1.00 98.31 99 LEU A N 1
ATOM 799 C CA . LEU A 1 99 ? -4.013 6.393 6.691 1.00 98.31 99 LEU A CA 1
ATOM 800 C C . LEU A 1 99 ? -4.950 7.178 7.615 1.00 98.31 99 LEU A C 1
ATOM 802 O O . LEU A 1 99 ? -5.393 6.631 8.622 1.00 98.31 99 LEU A O 1
ATOM 806 N N . GLY A 1 100 ? -5.288 8.421 7.262 1.00 98.19 100 GLY A N 1
ATOM 807 C CA . GLY A 1 100 ? -6.234 9.245 8.016 1.00 98.19 100 GLY A CA 1
ATOM 808 C C . GLY A 1 100 ? -7.600 8.577 8.162 1.00 98.19 100 GLY A C 1
ATOM 809 O O . GLY A 1 100 ? -8.125 8.471 9.272 1.00 98.19 100 GLY A O 1
ATOM 810 N N . GLU A 1 101 ? -8.119 8.024 7.066 1.00 98.38 101 GLU A N 1
ATOM 811 C CA . GLU A 1 101 ? -9.382 7.285 7.061 1.00 98.38 101 GLU A CA 1
ATOM 812 C C . GLU A 1 101 ? -9.317 6.010 7.914 1.00 98.38 101 GLU A C 1
ATOM 814 O O . GLU A 1 101 ? -10.257 5.718 8.657 1.00 98.38 101 GLU A O 1
ATOM 819 N N . ILE A 1 102 ? -8.209 5.263 7.872 1.00 98.44 102 ILE A N 1
ATOM 820 C CA . ILE A 1 102 ? -8.039 4.090 8.740 1.00 98.44 102 ILE A CA 1
ATOM 821 C C . ILE A 1 102 ? -8.011 4.501 10.212 1.00 98.44 102 ILE A C 1
ATOM 823 O O . ILE A 1 102 ? -8.741 3.920 11.017 1.00 98.44 102 ILE A O 1
ATOM 827 N N . TYR A 1 103 ? -7.202 5.498 10.571 1.00 98.56 103 TYR A N 1
ATOM 828 C CA . TYR A 1 103 ? -7.092 5.960 11.954 1.00 98.56 103 TYR A CA 1
ATOM 829 C C . TYR A 1 103 ? -8.436 6.468 12.487 1.00 98.56 103 TYR A C 1
ATOM 831 O O . TYR A 1 103 ? -8.822 6.146 13.612 1.00 98.56 103 TYR A O 1
ATOM 839 N N . ARG A 1 104 ? -9.219 7.142 11.636 1.00 98.06 104 ARG A N 1
ATOM 840 C CA . ARG A 1 104 ? -10.598 7.534 11.945 1.00 98.06 104 ARG A CA 1
ATOM 841 C C . ARG A 1 104 ? -11.491 6.323 12.235 1.00 98.06 104 ARG A C 1
ATOM 843 O O . ARG A 1 104 ? -12.276 6.370 13.179 1.00 98.06 104 ARG A O 1
ATOM 850 N N . ARG A 1 105 ? -11.383 5.243 11.453 1.00 97.25 105 ARG A N 1
ATOM 851 C CA . ARG A 1 105 ? -12.186 4.014 11.627 1.00 97.25 105 ARG A CA 1
ATOM 852 C C . ARG A 1 105 ? -11.853 3.242 12.900 1.00 97.25 105 ARG A C 1
ATOM 854 O O . ARG A 1 105 ? -12.761 2.661 13.485 1.00 97.25 105 ARG A O 1
ATOM 861 N N . ILE A 1 106 ? -10.593 3.249 13.334 1.00 97.38 106 ILE A N 1
ATOM 862 C CA . ILE A 1 106 ? -10.167 2.577 14.576 1.00 97.38 106 ILE A CA 1
ATOM 863 C C . ILE A 1 106 ? -10.278 3.472 15.823 1.00 97.38 106 ILE A C 1
ATOM 865 O O . ILE A 1 106 ? -9.949 3.032 16.921 1.00 97.38 106 ILE A O 1
ATOM 869 N N . GLY A 1 107 ? -10.760 4.711 15.672 1.00 97.56 107 GLY A N 1
ATOM 870 C CA . GLY A 1 107 ? -11.010 5.641 16.778 1.00 97.56 107 GLY A CA 1
ATOM 871 C C . GLY A 1 107 ? -9.799 6.461 17.231 1.00 97.56 107 GLY A C 1
ATOM 872 O O . GLY A 1 107 ? -9.900 7.193 18.215 1.00 97.56 107 GLY A O 1
ATOM 873 N N . ASP A 1 108 ? -8.674 6.393 16.517 1.00 98.25 108 ASP A N 1
ATOM 874 C CA . ASP A 1 108 ? -7.506 7.238 16.776 1.00 98.25 108 ASP A CA 1
ATOM 875 C C . ASP A 1 108 ? -7.626 8.559 16.005 1.00 98.25 108 ASP A C 1
ATOM 877 O O . ASP A 1 108 ? -7.038 8.781 14.943 1.00 98.25 108 ASP A O 1
ATOM 881 N N . TYR A 1 109 ? -8.447 9.460 16.538 1.00 97.94 109 TYR A N 1
ATOM 882 C CA . TYR A 1 109 ? -8.703 10.753 15.903 1.00 97.94 109 TYR A CA 1
ATOM 883 C C . TYR A 1 109 ? -7.470 11.667 15.870 1.00 97.94 109 TYR A C 1
ATOM 885 O O . TYR A 1 109 ? -7.391 12.552 15.014 1.00 97.94 109 TYR A O 1
ATOM 893 N N . THR A 1 110 ? -6.505 11.458 16.769 1.00 98.44 110 THR A N 1
ATOM 894 C CA . THR A 1 110 ? -5.254 12.226 16.794 1.00 98.44 110 THR A CA 1
ATOM 895 C C . THR A 1 110 ? -4.423 11.900 15.562 1.00 98.44 110 THR A C 1
ATOM 897 O O . THR A 1 110 ? -4.078 12.805 14.795 1.00 98.44 110 THR A O 1
ATOM 900 N N . GLU A 1 111 ? -4.164 10.613 15.324 1.00 97.94 111 GLU A N 1
ATOM 901 C CA . GLU A 1 111 ? -3.451 10.179 14.125 1.00 97.94 111 GLU A CA 1
ATOM 902 C C . GLU A 1 111 ? -4.252 10.486 12.855 1.00 97.94 111 GLU A C 1
ATOM 904 O O . GLU A 1 111 ? -3.670 10.920 11.859 1.00 97.94 111 GLU A O 1
ATOM 909 N N . ALA A 1 112 ? -5.584 10.372 12.883 1.00 98.19 112 ALA A N 1
ATOM 910 C CA . ALA A 1 112 ? -6.421 10.728 11.736 1.00 98.19 112 ALA A CA 1
ATOM 911 C C . ALA A 1 112 ? -6.204 12.186 11.287 1.00 98.19 112 ALA A C 1
ATOM 913 O O . ALA A 1 112 ? -5.947 12.450 10.111 1.00 98.19 112 ALA A O 1
ATOM 914 N N . LEU A 1 113 ? -6.239 13.135 12.230 1.00 98.00 113 LEU A N 1
ATOM 915 C CA . LEU A 1 113 ? -6.014 14.557 11.949 1.00 98.00 113 LEU A CA 1
ATOM 916 C C . LEU A 1 113 ? -4.591 14.839 11.461 1.00 98.00 113 LEU A C 1
ATOM 918 O O . LEU A 1 113 ? -4.408 15.672 10.572 1.00 98.00 113 LEU A O 1
ATOM 922 N N . ILE A 1 114 ? -3.583 14.174 12.033 1.00 97.62 114 ILE A N 1
ATOM 923 C CA . ILE A 1 114 ? -2.190 14.318 11.588 1.00 97.62 114 ILE A CA 1
ATOM 924 C C . ILE A 1 114 ? -2.060 13.876 10.130 1.00 97.62 114 ILE A C 1
ATOM 926 O O . ILE A 1 114 ? -1.467 14.592 9.325 1.00 97.62 114 ILE A O 1
ATOM 930 N N . ASN A 1 115 ? -2.622 12.719 9.784 1.00 97.19 115 ASN A N 1
ATOM 931 C CA . ASN A 1 115 ? -2.510 12.163 8.442 1.00 97.19 115 ASN A CA 1
ATOM 932 C C . ASN A 1 115 ? -3.311 12.985 7.415 1.00 97.19 115 ASN A C 1
ATOM 934 O O . ASN A 1 115 ? -2.753 13.349 6.386 1.00 97.19 115 ASN A O 1
ATOM 938 N N . HIS A 1 116 ? -4.537 13.425 7.721 1.00 96.25 116 HIS A N 1
ATOM 939 C CA . HIS A 1 116 ? -5.286 14.310 6.813 1.00 96.25 116 HIS A CA 1
ATOM 940 C C . HIS A 1 116 ? -4.623 15.680 6.588 1.00 96.25 116 HIS A C 1
ATOM 942 O O . HIS A 1 116 ? -4.755 16.263 5.515 1.00 96.25 116 HIS A O 1
ATOM 948 N N . LYS A 1 117 ? -3.875 16.207 7.567 1.00 95.50 117 LYS A N 1
ATOM 949 C CA . LYS A 1 117 ? -3.081 17.434 7.367 1.00 95.50 117 LYS A CA 1
ATOM 950 C C . LYS A 1 117 ? -1.894 17.220 6.435 1.00 95.50 117 LYS A C 1
ATOM 952 O O . LYS A 1 117 ? -1.523 18.143 5.727 1.00 95.50 117 LYS A O 1
ATOM 957 N N . LYS A 1 118 ? -1.291 16.030 6.457 1.00 93.25 118 LYS A N 1
ATOM 958 C CA . LYS A 1 118 ? -0.184 15.669 5.560 1.00 93.25 118 LYS A CA 1
ATOM 959 C C . LYS A 1 118 ? -0.653 15.358 4.137 1.00 93.25 118 LYS A C 1
ATOM 961 O O . LYS A 1 118 ? 0.174 15.343 3.238 1.00 93.25 118 LYS A O 1
ATOM 966 N N . SER A 1 119 ? -1.945 15.091 3.938 1.00 91.75 119 SER A N 1
ATOM 967 C CA . SER A 1 119 ? -2.523 14.856 2.610 1.00 91.75 119 SER A CA 1
ATOM 968 C C . SER A 1 119 ? -2.965 16.119 1.867 1.00 91.75 119 SER A C 1
ATOM 970 O O . SER A 1 119 ? -3.451 15.996 0.746 1.00 91.75 119 SER A O 1
ATOM 972 N N . ALA A 1 120 ? -2.880 17.293 2.500 1.00 79.00 120 ALA A N 1
ATOM 973 C CA . ALA A 1 120 ? -3.301 18.582 1.945 1.00 79.00 120 ALA A CA 1
ATOM 974 C C . ALA A 1 120 ? -2.115 19.331 1.327 1.00 79.00 120 ALA A C 1
ATOM 976 O O . ALA A 1 120 ? -2.316 19.939 0.253 1.00 79.00 120 ALA A O 1
#

Radius of gyration: 15.25 Å; chains: 1; bounding box: 42×32×40 Å

Sequence (120 aa):
MLTLPKDHIDLAKTYNAIATIYIDSGNPVKAKENYEKALEIVLNQIPRKHLLLTTIYNNIANIYMDECRYELAIKYYKRALDEIESPNTMSDAVIYNNLGEIYRRIGDYTEALINHKKSA

pLDDT: mean 90.29, std 12.5, range [43.66, 98.56]

Foldseek 3Di:
DDDDDPVLLVQLVVLQVVLVVCVVVVNNPSSVVSLVSSCVSCVVRPPAQDLSLLSSLQVNLVSCVVVVVLVSSLVSLVSSVVSDPDADDLSQLVSLQSQLVSCVVVPNNVSNVVSNVSND